Protein AF-A0A7J5XWP5-F1 (afdb_monomer_lite)

Radius of gyration: 19.5 Å; chains: 1; bounding box: 46×23×60 Å

Organism: Dissostichus mawsoni (NCBI:txid36200)

InterPro domains:
  IPR004031 PMP-22/EMP/MP20/Claudin [PF00822] (34-106)
  IPR006187 Claudin [PTHR12002] (34-122)

Structure (mmCIF, N/CA/C/O backbone):
data_AF-A0A7J5XWP5-F1
#
_entry.id   AF-A0A7J5XWP5-F1
#
loop_
_atom_site.group_PDB
_atom_site.id
_atom_site.type_symbol
_atom_site.label_atom_id
_atom_site.label_alt_id
_atom_site.label_comp_id
_atom_site.label_asym_id
_atom_site.label_entity_id
_atom_site.label_seq_id
_atom_site.pdbx_PDB_ins_code
_atom_site.Cartn_x
_atom_site.Cartn_y
_atom_site.Cartn_z
_atom_site.occupancy
_atom_site.B_iso_or_equiv
_atom_site.auth_seq_id
_atom_site.auth_comp_id
_atom_site.auth_asym_id
_atom_site.auth_atom_id
_atom_site.pdbx_PDB_model_num
ATOM 1 N N . MET A 1 1 ? -15.123 -5.129 22.195 1.00 48.62 1 MET A N 1
ATOM 2 C CA . MET A 1 1 ? -13.969 -4.226 22.385 1.00 48.62 1 MET A CA 1
ATOM 3 C C . MET A 1 1 ? -12.771 -4.827 21.668 1.00 48.62 1 MET A C 1
ATOM 5 O O . MET A 1 1 ? -12.351 -5.920 22.018 1.00 48.62 1 MET A O 1
ATOM 9 N N . VAL A 1 2 ? -12.295 -4.193 20.595 1.00 55.72 2 VAL A N 1
ATOM 10 C CA . VAL A 1 2 ? -11.049 -4.614 19.937 1.00 55.72 2 VAL A CA 1
ATOM 11 C C . VAL A 1 2 ? -9.902 -4.250 20.879 1.00 55.72 2 VAL A C 1
ATOM 13 O O . VAL A 1 2 ? -9.795 -3.099 21.293 1.00 55.72 2 VAL A O 1
ATOM 16 N N . SER A 1 3 ? -9.090 -5.235 21.268 1.00 69.06 3 SER A N 1
ATOM 17 C CA . SER A 1 3 ? -7.923 -5.007 22.127 1.00 69.06 3 SER A CA 1
ATOM 18 C C . SER A 1 3 ? -6.963 -4.029 21.446 1.00 69.06 3 SER A C 1
ATOM 20 O O . SER A 1 3 ? -6.682 -4.181 20.254 1.00 69.06 3 SER A O 1
ATOM 22 N N . ALA A 1 4 ? -6.435 -3.054 22.193 1.00 68.06 4 ALA A N 1
ATOM 23 C CA . ALA A 1 4 ? -5.459 -2.079 21.695 1.00 68.06 4 ALA A CA 1
ATOM 24 C C . ALA A 1 4 ? -4.272 -2.751 20.974 1.00 68.06 4 ALA A C 1
ATOM 26 O O . ALA A 1 4 ? -3.744 -2.207 20.004 1.00 68.06 4 ALA A O 1
ATOM 27 N N . GLY A 1 5 ? -3.921 -3.980 21.375 1.00 71.31 5 GLY A N 1
ATOM 28 C CA . GLY A 1 5 ? -2.900 -4.792 20.713 1.00 71.31 5 GLY A CA 1
ATOM 29 C C . GLY A 1 5 ? -3.213 -5.133 19.249 1.00 71.31 5 GLY A C 1
ATOM 30 O O . GLY A 1 5 ? -2.318 -5.056 18.413 1.00 71.31 5 GLY A O 1
ATOM 31 N N . ILE A 1 6 ? -4.473 -5.431 18.900 1.00 75.56 6 ILE A N 1
ATOM 32 C CA . ILE A 1 6 ? -4.867 -5.718 17.506 1.00 75.56 6 ILE A CA 1
ATOM 33 C C . ILE A 1 6 ? -4.736 -4.462 16.631 1.00 75.56 6 ILE A C 1
ATOM 35 O O . ILE A 1 6 ? -4.337 -4.560 15.473 1.00 75.56 6 ILE A O 1
ATOM 39 N N . GLN A 1 7 ? -5.047 -3.280 17.175 1.00 71.75 7 GLN A N 1
ATOM 40 C CA . GLN A 1 7 ? -4.940 -2.021 16.433 1.00 71.75 7 GLN A CA 1
ATOM 41 C C . GLN A 1 7 ? -3.486 -1.661 16.126 1.00 71.75 7 GLN A C 1
ATOM 43 O O . GLN A 1 7 ? -3.179 -1.263 15.005 1.00 71.75 7 GLN A O 1
ATOM 48 N N . ILE A 1 8 ? -2.596 -1.818 17.110 1.00 80.12 8 ILE A N 1
ATOM 49 C CA . ILE A 1 8 ? -1.164 -1.542 16.947 1.00 80.12 8 ILE A CA 1
ATOM 50 C C . ILE A 1 8 ? -0.554 -2.525 15.946 1.00 80.12 8 ILE A C 1
ATOM 52 O O . ILE A 1 8 ? 0.198 -2.112 15.065 1.00 80.12 8 ILE A O 1
ATOM 56 N N . LEU A 1 9 ? -0.929 -3.805 16.029 1.00 82.38 9 LEU A N 1
ATOM 57 C CA . LEU A 1 9 ? -0.490 -4.816 15.072 1.00 82.38 9 LEU A CA 1
ATOM 58 C C . LEU A 1 9 ? -0.974 -4.491 13.650 1.00 82.38 9 LEU A C 1
ATOM 60 O O . LEU A 1 9 ? -0.185 -4.547 12.710 1.00 82.38 9 LEU A O 1
ATOM 64 N N . GLY A 1 10 ? -2.239 -4.086 13.491 1.00 78.94 10 GLY A N 1
ATOM 65 C CA . GLY A 1 10 ? -2.797 -3.674 12.200 1.00 78.94 10 GLY A CA 1
ATOM 66 C C . GLY A 1 10 ? -2.086 -2.456 11.604 1.00 78.94 10 GLY A C 1
ATOM 67 O O . GLY A 1 10 ? -1.726 -2.471 10.428 1.00 78.94 10 GLY A O 1
ATOM 68 N N . ALA A 1 11 ? -1.806 -1.437 12.421 1.00 79.88 11 ALA A N 1
ATOM 69 C CA . ALA A 1 11 ? -1.039 -0.270 11.994 1.00 79.88 11 ALA A CA 1
ATOM 70 C C . ALA A 1 11 ? 0.394 -0.652 11.588 1.00 79.88 11 ALA A C 1
ATOM 72 O O . ALA A 1 11 ? 0.863 -0.231 10.533 1.00 79.88 11 ALA A O 1
ATOM 73 N N . ALA A 1 12 ? 1.070 -1.497 12.372 1.00 85.00 12 ALA A N 1
ATOM 74 C CA . ALA A 1 12 ? 2.426 -1.956 12.075 1.00 85.00 12 ALA A CA 1
ATOM 75 C C . ALA A 1 12 ? 2.501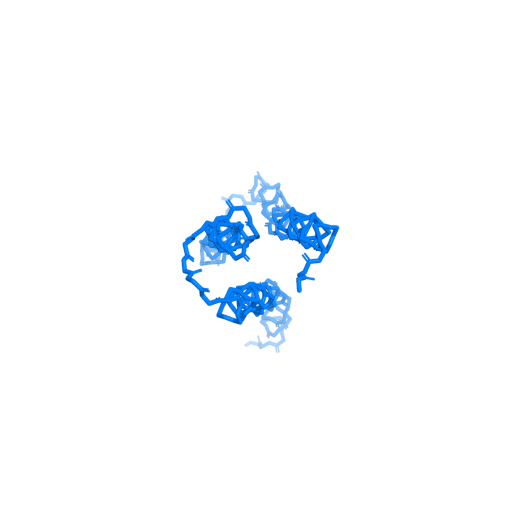 -2.749 10.759 1.00 85.00 12 ALA A C 1
ATOM 77 O O . ALA A 1 12 ? 3.358 -2.464 9.921 1.00 85.00 12 ALA A O 1
ATOM 78 N N . LEU A 1 13 ? 1.582 -3.695 10.531 1.00 82.69 13 LEU A N 1
ATOM 79 C CA . LEU A 1 13 ? 1.496 -4.427 9.262 1.00 82.69 13 LEU A CA 1
ATOM 80 C C . LEU A 1 13 ? 1.165 -3.505 8.081 1.00 82.69 13 LEU A C 1
ATOM 82 O O . LEU A 1 13 ? 1.720 -3.690 6.999 1.00 82.69 13 LEU A O 1
ATOM 86 N N . GLY A 1 14 ? 0.314 -2.495 8.282 1.00 82.25 14 GLY A N 1
ATOM 87 C CA . GLY A 1 14 ? 0.013 -1.485 7.266 1.00 82.25 14 GLY A CA 1
ATOM 88 C C . GLY A 1 14 ? 1.244 -0.666 6.866 1.00 82.25 14 GLY A C 1
ATOM 89 O O . GLY A 1 14 ? 1.515 -0.503 5.678 1.00 82.25 14 GLY A O 1
ATOM 90 N N . ILE A 1 15 ? 2.036 -0.217 7.846 1.00 82.88 15 ILE A N 1
ATOM 91 C CA . ILE A 1 15 ? 3.291 0.516 7.611 1.00 82.88 15 ILE A CA 1
ATOM 92 C C . ILE A 1 15 ? 4.291 -0.366 6.852 1.00 82.88 15 ILE A C 1
ATOM 94 O O . ILE A 1 15 ? 4.870 0.077 5.861 1.00 82.88 15 ILE A O 1
ATOM 98 N N . LEU A 1 16 ? 4.463 -1.625 7.267 1.00 87.06 16 LEU A N 1
ATOM 99 C CA . LEU A 1 16 ? 5.348 -2.574 6.582 1.00 87.06 16 LEU A CA 1
ATOM 100 C C . LEU A 1 16 ? 4.902 -2.832 5.136 1.00 87.06 16 LEU A C 1
ATOM 102 O O . LEU A 1 16 ? 5.730 -2.808 4.224 1.00 87.06 16 LEU A O 1
ATOM 106 N N . GLY A 1 17 ? 3.600 -3.023 4.911 1.00 83.94 17 GLY A N 1
ATOM 107 C CA . GLY A 1 17 ? 3.032 -3.192 3.574 1.00 83.94 17 GLY A CA 1
ATOM 108 C C . GLY A 1 17 ? 3.239 -1.961 2.690 1.00 83.94 17 GLY A C 1
ATOM 109 O O . GLY A 1 17 ? 3.598 -2.091 1.519 1.00 83.94 17 GLY A O 1
ATOM 110 N N . TRP A 1 18 ? 3.093 -0.761 3.254 1.00 83.12 18 TRP A N 1
ATOM 111 C CA . TRP A 1 18 ? 3.319 0.487 2.531 1.00 83.12 18 TRP A CA 1
ATOM 112 C C . TRP A 1 18 ? 4.788 0.680 2.139 1.00 83.12 18 TRP A C 1
ATOM 114 O O . TRP A 1 18 ? 5.076 1.008 0.988 1.00 83.12 18 TRP A O 1
ATOM 124 N N . ILE A 1 19 ? 5.726 0.389 3.048 1.00 86.12 19 ILE A N 1
ATOM 125 C CA . ILE A 1 19 ? 7.166 0.403 2.749 1.00 86.12 19 ILE A CA 1
ATOM 126 C C . ILE A 1 19 ? 7.487 -0.604 1.636 1.00 86.12 19 ILE A C 1
ATOM 128 O O . ILE A 1 19 ? 8.187 -0.265 0.681 1.00 86.12 19 ILE A O 1
ATOM 132 N N . GLY A 1 20 ? 6.931 -1.817 1.706 1.00 84.44 20 GLY A N 1
ATOM 133 C CA . GLY A 1 20 ? 7.085 -2.835 0.664 1.00 84.44 20 GLY A CA 1
ATOM 134 C C . GLY A 1 20 ? 6.585 -2.366 -0.708 1.00 84.44 20 GLY A C 1
ATOM 135 O O . GLY A 1 20 ? 7.280 -2.542 -1.710 1.00 84.44 20 GLY A O 1
ATOM 136 N N . ALA A 1 21 ? 5.428 -1.696 -0.753 1.00 80.31 21 ALA A N 1
ATOM 137 C CA . ALA A 1 21 ? 4.873 -1.119 -1.978 1.00 80.31 21 ALA A CA 1
ATOM 138 C C . ALA A 1 21 ? 5.765 -0.008 -2.566 1.00 80.31 21 ALA A C 1
ATOM 140 O O . ALA A 1 21 ? 5.914 0.100 -3.783 1.00 80.31 21 ALA A O 1
ATOM 141 N N . ILE A 1 22 ? 6.403 0.807 -1.721 1.00 82.44 22 ILE A N 1
ATOM 142 C CA . ILE A 1 22 ? 7.366 1.818 -2.178 1.00 82.44 22 ILE A CA 1
ATOM 143 C C . ILE A 1 22 ? 8.605 1.139 -2.768 1.00 82.44 22 ILE A C 1
ATOM 145 O O . ILE A 1 22 ? 9.050 1.518 -3.850 1.00 82.44 22 ILE A O 1
ATOM 149 N N . ILE A 1 23 ? 9.138 0.112 -2.101 1.00 83.31 23 ILE A N 1
ATOM 150 C CA . ILE A 1 23 ? 10.335 -0.610 -2.552 1.00 83.31 23 ILE A CA 1
ATOM 151 C C . ILE A 1 23 ? 10.089 -1.281 -3.910 1.00 83.31 23 ILE A C 1
ATOM 153 O O . ILE A 1 23 ? 10.879 -1.079 -4.834 1.00 83.31 23 ILE A O 1
ATOM 157 N N . VAL A 1 24 ? 8.984 -2.021 -4.072 1.00 78.94 24 VAL A N 1
ATOM 158 C CA . VAL A 1 24 ? 8.680 -2.715 -5.338 1.00 78.94 24 VAL A CA 1
ATOM 159 C C . VAL A 1 24 ? 8.496 -1.735 -6.503 1.00 78.94 24 VAL A C 1
ATOM 161 O O . VAL A 1 24 ? 8.906 -2.035 -7.622 1.00 78.94 24 VAL A O 1
ATOM 164 N N . CYS A 1 25 ? 7.959 -0.538 -6.243 1.00 74.50 25 CYS A N 1
ATOM 165 C CA . CYS A 1 25 ? 7.817 0.519 -7.247 1.00 74.50 25 CYS A CA 1
ATOM 166 C C . CYS A 1 25 ? 9.125 1.293 -7.510 1.00 74.50 25 CYS A C 1
ATOM 168 O O . CYS A 1 25 ? 9.350 1.755 -8.630 1.00 74.50 25 CYS A O 1
ATOM 170 N N . ALA A 1 26 ? 10.011 1.434 -6.520 1.00 78.00 26 ALA A N 1
ATOM 171 C CA . ALA A 1 26 ? 11.257 2.195 -6.643 1.00 78.00 26 ALA A CA 1
ATOM 172 C C . ALA A 1 26 ? 12.373 1.427 -7.377 1.00 78.00 26 ALA A C 1
ATOM 174 O O . ALA A 1 26 ? 13.114 2.021 -8.165 1.00 78.00 26 ALA A O 1
ATOM 175 N N . ILE A 1 27 ? 12.481 0.110 -7.163 1.00 75.62 27 ILE A N 1
ATOM 176 C CA . ILE A 1 27 ? 13.497 -0.757 -7.790 1.00 75.62 27 ILE A CA 1
ATOM 177 C C . ILE A 1 27 ? 13.514 -0.668 -9.333 1.00 75.62 27 ILE A C 1
ATOM 179 O O . ILE A 1 27 ? 14.590 -0.419 -9.889 1.00 75.62 27 ILE A O 1
ATOM 183 N N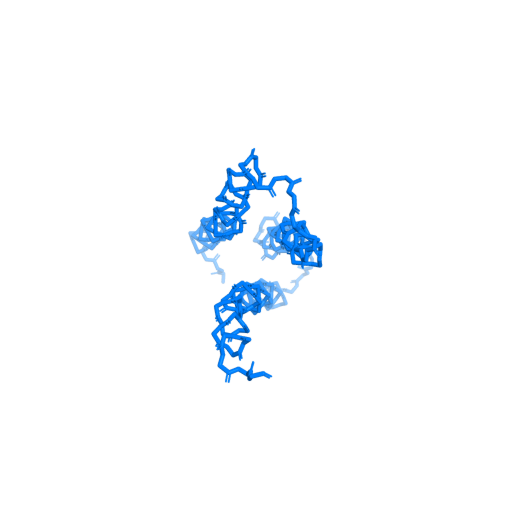 . PRO A 1 28 ? 12.391 -0.841 -10.064 1.00 66.75 28 PRO A N 1
ATOM 184 C CA . PRO A 1 28 ? 12.400 -0.800 -11.528 1.00 66.75 28 PRO A CA 1
ATOM 185 C C . PRO A 1 28 ? 12.779 0.583 -12.063 1.00 66.75 28 PRO A C 1
ATOM 187 O O . PRO A 1 28 ? 13.459 0.680 -13.080 1.00 66.75 28 PRO A O 1
ATOM 190 N N . ILE A 1 29 ? 12.416 1.653 -11.352 1.00 67.19 29 ILE A N 1
ATOM 191 C CA . ILE A 1 29 ? 12.807 3.024 -11.695 1.00 67.19 29 ILE A CA 1
ATOM 192 C C . ILE A 1 29 ? 14.307 3.251 -11.511 1.00 67.19 29 ILE A C 1
ATOM 194 O O . ILE A 1 29 ? 14.933 3.884 -12.363 1.00 67.19 29 ILE A O 1
ATOM 198 N N . ALA A 1 30 ? 14.896 2.730 -10.434 1.00 70.00 30 ALA A N 1
ATOM 199 C CA . ALA A 1 30 ? 16.330 2.843 -10.192 1.00 70.00 30 ALA A CA 1
ATOM 200 C C . ALA A 1 30 ? 17.138 2.088 -11.261 1.00 70.00 30 ALA A C 1
ATOM 202 O O . ALA A 1 30 ? 18.102 2.629 -11.807 1.00 70.00 30 ALA A O 1
ATOM 203 N N . ARG A 1 31 ? 16.697 0.873 -11.620 1.00 66.25 31 ARG A N 1
ATOM 204 C CA . ARG A 1 31 ? 17.282 0.082 -12.714 1.00 66.25 31 ARG A CA 1
ATOM 205 C C . ARG A 1 31 ? 17.135 0.793 -14.061 1.00 66.25 31 ARG A C 1
ATOM 207 O O . ARG A 1 31 ? 18.134 0.976 -14.750 1.00 66.25 31 ARG A O 1
ATOM 214 N N . ALA A 1 32 ? 15.934 1.274 -14.392 1.00 62.25 32 ALA A N 1
ATOM 215 C CA . ALA A 1 32 ? 15.677 1.999 -15.635 1.00 62.25 32 ALA A CA 1
ATOM 216 C C . ALA A 1 32 ? 16.512 3.284 -15.744 1.00 62.25 32 ALA A C 1
ATOM 218 O O . ALA A 1 32 ? 17.032 3.585 -16.811 1.00 62.25 32 ALA A O 1
ATOM 219 N N . ARG A 1 33 ? 16.711 4.027 -14.646 1.00 58.78 33 ARG A N 1
ATOM 220 C CA . ARG A 1 33 ? 17.521 5.256 -14.651 1.00 58.78 33 ARG A CA 1
ATOM 221 C C . ARG A 1 33 ? 19.007 4.988 -14.919 1.00 58.78 33 ARG A C 1
ATOM 223 O O . ARG A 1 33 ? 19.625 5.779 -15.627 1.00 58.78 33 ARG A O 1
ATOM 230 N N . CYS A 1 34 ? 19.568 3.893 -14.395 1.00 61.22 34 CYS A N 1
ATOM 231 C CA . CYS A 1 34 ? 20.932 3.472 -14.748 1.00 61.22 34 CYS A CA 1
ATOM 232 C C . CYS A 1 34 ? 21.034 3.068 -16.223 1.00 61.22 34 CYS A C 1
ATOM 234 O O . CYS A 1 34 ? 21.982 3.461 -16.891 1.00 61.22 34 CYS A O 1
ATOM 236 N N . SER A 1 35 ? 20.042 2.342 -16.747 1.00 56.22 35 SER A N 1
ATOM 237 C CA . SER A 1 35 ? 20.032 1.909 -18.150 1.00 56.22 35 SER A CA 1
ATOM 238 C C . SER A 1 35 ? 19.824 3.063 -19.138 1.00 56.22 35 SER A C 1
ATOM 240 O O . SER A 1 35 ? 20.436 3.056 -20.200 1.00 56.22 35 SER A O 1
ATOM 242 N N . VAL A 1 36 ? 19.012 4.069 -18.792 1.00 56.78 36 VAL A N 1
ATOM 243 C CA . VAL A 1 36 ? 18.768 5.261 -19.627 1.00 56.78 36 VAL A CA 1
ATOM 244 C C . VAL A 1 36 ? 20.009 6.149 -19.721 1.00 56.78 36 VAL A C 1
ATOM 246 O O . VAL A 1 36 ? 20.316 6.617 -20.808 1.00 56.78 36 VAL A O 1
ATOM 249 N N . ARG A 1 37 ? 20.785 6.309 -18.635 1.00 52.56 37 ARG A N 1
ATOM 250 C CA . ARG A 1 37 ? 22.046 7.082 -18.653 1.00 52.56 37 ARG A CA 1
ATOM 251 C C . ARG A 1 37 ? 23.080 6.530 -19.651 1.00 52.56 37 ARG A C 1
ATOM 253 O O . ARG A 1 37 ? 23.984 7.257 -20.042 1.00 52.56 37 ARG A O 1
ATOM 260 N N . CYS A 1 38 ? 22.952 5.264 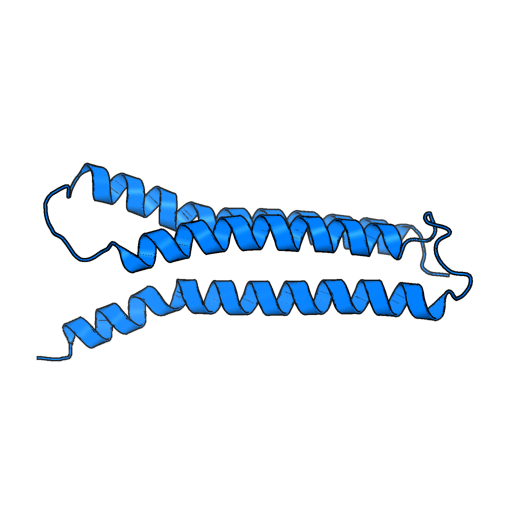-20.047 1.00 53.75 38 CYS A N 1
ATOM 261 C CA . CYS A 1 38 ? 23.810 4.619 -21.040 1.00 53.75 38 CYS A CA 1
ATOM 262 C C . CYS A 1 38 ? 23.185 4.531 -22.448 1.00 53.75 38 CYS A C 1
ATOM 264 O O . CYS A 1 38 ? 23.897 4.176 -23.378 1.00 53.75 38 CYS A O 1
ATOM 266 N N . ASN A 1 39 ? 21.886 4.820 -22.621 1.00 50.91 39 ASN A N 1
ATOM 267 C CA . ASN A 1 39 ? 21.127 4.561 -23.858 1.00 50.91 39 ASN A CA 1
ATOM 268 C C . ASN A 1 39 ? 20.306 5.784 -24.323 1.00 50.91 39 ASN A C 1
ATOM 270 O O . ASN A 1 39 ? 19.143 5.650 -24.704 1.00 50.91 39 ASN A O 1
ATOM 274 N N . ASP A 1 40 ? 20.893 6.981 -24.305 1.00 51.84 40 ASP A N 1
ATOM 275 C CA . ASP A 1 40 ? 20.271 8.260 -24.707 1.00 51.84 40 ASP A CA 1
ATOM 276 C C . ASP A 1 40 ? 19.912 8.369 -26.219 1.00 51.84 40 ASP A C 1
ATOM 278 O O . ASP A 1 40 ? 19.906 9.460 -26.784 1.00 51.84 40 ASP A O 1
ATOM 282 N N . SER A 1 41 ? 19.630 7.277 -26.947 1.00 45.38 41 SER A N 1
ATOM 283 C CA . SER A 1 41 ? 19.434 7.365 -28.410 1.00 45.38 41 SER A CA 1
ATOM 284 C C . SER A 1 41 ? 18.365 6.494 -29.069 1.00 45.38 41 SER A C 1
ATOM 286 O O . SER A 1 41 ? 18.291 6.545 -30.291 1.00 45.38 41 SER A O 1
ATOM 288 N N . MET A 1 42 ? 17.469 5.784 -28.369 1.00 38.41 42 MET A N 1
ATOM 289 C CA . MET A 1 42 ? 16.292 5.219 -29.060 1.00 38.41 42 MET A CA 1
ATOM 290 C C . MET A 1 42 ? 14.963 5.397 -28.324 1.00 38.41 42 MET A C 1
ATOM 292 O O . MET A 1 42 ? 14.804 5.191 -27.124 1.00 38.41 42 MET A O 1
ATOM 296 N N . LEU A 1 43 ? 14.002 5.832 -29.128 1.00 50.97 43 LEU A N 1
ATOM 297 C CA . LEU A 1 43 ? 12.824 6.620 -28.830 1.00 50.97 43 LEU A CA 1
ATOM 298 C C . LEU A 1 43 ? 11.574 5.722 -28.814 1.00 50.97 43 LEU A C 1
ATOM 300 O O . LEU A 1 43 ? 10.825 5.699 -29.783 1.00 50.97 43 LEU A O 1
ATOM 304 N N . ALA A 1 44 ? 11.345 4.971 -27.729 1.00 43.72 44 ALA A N 1
ATOM 305 C CA . ALA A 1 44 ? 10.135 4.134 -27.600 1.00 43.72 44 ALA A CA 1
ATOM 306 C C . ALA A 1 44 ? 9.583 3.951 -26.166 1.00 43.72 44 ALA A C 1
ATOM 308 O O . ALA A 1 44 ? 8.535 3.338 -25.990 1.00 43.72 44 ALA A O 1
ATOM 309 N N . LEU A 1 45 ? 10.225 4.500 -25.124 1.00 44.66 45 LEU A N 1
ATOM 310 C CA . LEU A 1 45 ? 9.929 4.157 -23.715 1.00 44.66 45 LEU A CA 1
ATOM 311 C C . LEU A 1 45 ? 9.122 5.226 -22.929 1.00 44.66 45 LEU A C 1
ATOM 313 O O . LEU A 1 45 ? 9.104 5.222 -21.699 1.00 44.66 45 LEU A O 1
ATOM 317 N N . SER A 1 46 ? 8.466 6.174 -23.610 1.00 51.38 46 SER A N 1
ATOM 318 C CA . SER A 1 46 ? 7.831 7.354 -22.977 1.00 51.38 46 SER A CA 1
ATOM 319 C C . SER A 1 46 ? 6.586 7.033 -22.118 1.00 51.38 46 SER A C 1
ATOM 321 O O . SER A 1 46 ? 6.448 7.556 -21.010 1.00 51.38 46 SER A O 1
ATOM 323 N N . SER A 1 47 ? 5.708 6.124 -22.564 1.00 54.44 47 SER A N 1
ATOM 324 C CA . SER A 1 47 ? 4.431 5.820 -21.877 1.00 54.44 47 SER A CA 1
ATOM 325 C C . SER A 1 47 ? 4.624 5.067 -20.548 1.00 54.44 47 SER A C 1
ATOM 327 O O . SER A 1 47 ? 4.031 5.394 -19.516 1.00 54.44 47 SER A O 1
ATOM 329 N N . ASP A 1 48 ? 5.550 4.108 -20.524 1.00 56.84 48 ASP A N 1
ATOM 330 C CA . ASP A 1 48 ? 5.790 3.247 -19.362 1.00 56.84 48 ASP A CA 1
ATOM 331 C C . ASP A 1 48 ? 6.474 3.957 -18.189 1.00 56.84 48 ASP A C 1
ATOM 333 O O . ASP A 1 48 ? 6.273 3.600 -17.019 1.00 56.84 48 ASP A O 1
ATOM 337 N N . MET A 1 49 ? 7.269 4.986 -18.483 1.00 59.38 49 MET A N 1
ATOM 338 C CA . MET A 1 49 ? 7.912 5.815 -17.467 1.00 59.38 49 MET A CA 1
ATOM 339 C C . MET A 1 49 ? 6.917 6.771 -16.796 1.00 59.38 49 MET A C 1
ATOM 341 O O . MET A 1 49 ? 7.054 7.056 -15.603 1.00 59.38 49 MET A O 1
ATOM 345 N N . GLN A 1 50 ? 5.901 7.241 -17.531 1.00 60.72 50 GLN A N 1
ATOM 346 C CA . GLN A 1 50 ? 4.838 8.078 -16.974 1.00 60.72 50 GLN A CA 1
ATOM 347 C C . GLN A 1 50 ? 3.918 7.263 -16.059 1.00 60.72 50 GLN A C 1
ATOM 349 O O . GLN A 1 50 ? 3.626 7.706 -14.945 1.00 60.72 50 GLN A O 1
ATOM 354 N N . ALA A 1 51 ? 3.574 6.033 -16.459 1.00 64.50 51 ALA A N 1
ATOM 355 C CA . ALA A 1 51 ? 2.841 5.097 -15.610 1.00 64.50 51 ALA A CA 1
ATOM 356 C C . ALA A 1 51 ? 3.592 4.816 -14.296 1.00 64.50 51 ALA A C 1
ATOM 358 O O . ALA A 1 51 ? 3.004 4.874 -13.221 1.00 64.50 51 ALA A O 1
ATOM 359 N N . ALA A 1 52 ? 4.914 4.617 -14.345 1.00 69.12 52 ALA A N 1
ATOM 360 C CA . ALA A 1 52 ? 5.709 4.352 -13.144 1.00 69.12 52 ALA A CA 1
ATOM 361 C C . ALA A 1 52 ? 5.689 5.516 -12.129 1.00 69.12 52 ALA A C 1
ATOM 363 O O . ALA A 1 52 ? 5.608 5.286 -10.923 1.00 69.12 52 ALA A O 1
ATOM 364 N N . ARG A 1 53 ? 5.709 6.775 -12.596 1.00 73.19 53 ARG A N 1
ATOM 365 C CA . ARG A 1 53 ? 5.576 7.950 -11.712 1.00 73.19 53 ARG A CA 1
ATOM 366 C C . ARG A 1 53 ? 4.170 8.068 -11.124 1.00 73.19 53 ARG A C 1
ATOM 368 O O . ARG A 1 53 ? 4.041 8.352 -9.935 1.00 73.19 53 ARG A O 1
ATOM 375 N N . ALA A 1 54 ? 3.137 7.818 -11.928 1.00 76.75 54 ALA A N 1
ATOM 376 C CA . ALA A 1 54 ? 1.750 7.838 -11.470 1.00 76.75 54 ALA A CA 1
ATOM 377 C C . ALA A 1 54 ? 1.480 6.767 -10.397 1.00 76.75 54 ALA A C 1
ATOM 379 O O . ALA A 1 54 ? 0.811 7.051 -9.407 1.00 76.75 54 ALA A O 1
ATOM 380 N N . LEU A 1 55 ? 2.068 5.574 -10.536 1.00 75.81 55 LEU A N 1
ATOM 381 C CA . LEU A 1 55 ? 1.929 4.473 -9.575 1.00 75.81 55 LEU A CA 1
ATOM 382 C C . LEU A 1 55 ? 2.583 4.778 -8.218 1.00 75.81 55 LEU A C 1
ATOM 384 O O . LEU A 1 55 ? 2.014 4.445 -7.179 1.00 75.81 55 LEU A O 1
ATOM 388 N N . ILE A 1 56 ? 3.741 5.453 -8.201 1.00 77.19 56 ILE A N 1
ATOM 389 C CA . ILE A 1 56 ? 4.373 5.903 -6.947 1.00 77.19 56 ILE A CA 1
ATOM 390 C C . ILE A 1 56 ? 3.474 6.913 -6.230 1.00 77.19 56 ILE A C 1
ATOM 392 O O . ILE A 1 56 ? 3.227 6.771 -5.034 1.00 77.19 56 ILE A O 1
ATOM 396 N N . ILE A 1 57 ? 2.961 7.911 -6.956 1.00 83.94 57 ILE A N 1
ATOM 397 C CA . ILE A 1 57 ? 2.090 8.942 -6.379 1.00 83.94 57 ILE A CA 1
ATOM 398 C C . ILE A 1 57 ? 0.800 8.307 -5.845 1.00 83.94 57 ILE A C 1
ATOM 400 O O . ILE A 1 57 ? 0.418 8.573 -4.706 1.00 83.94 57 ILE A O 1
ATOM 404 N N . LEU A 1 58 ? 0.168 7.419 -6.618 1.00 83.25 58 LEU A N 1
ATOM 405 C CA . LEU A 1 58 ? -1.042 6.711 -6.201 1.00 83.25 58 LEU A CA 1
ATOM 406 C C . LEU A 1 58 ? -0.806 5.872 -4.935 1.00 83.25 58 LEU A C 1
ATOM 408 O O . LEU A 1 58 ? -1.622 5.920 -4.019 1.00 83.25 58 LEU A O 1
ATOM 412 N N . SER A 1 59 ? 0.325 5.164 -4.845 1.00 82.75 59 SER A N 1
ATOM 413 C CA . SER A 1 59 ? 0.703 4.376 -3.661 1.00 82.75 59 SER A CA 1
ATOM 414 C C . SER A 1 59 ? 0.879 5.243 -2.407 1.00 82.75 59 SER A C 1
ATOM 416 O O . SER A 1 59 ? 0.427 4.873 -1.322 1.00 82.75 59 SER A O 1
ATOM 418 N N . ILE A 1 60 ? 1.481 6.431 -2.538 1.00 85.06 60 ILE A N 1
ATOM 419 C CA . ILE A 1 60 ? 1.625 7.379 -1.423 1.00 85.06 60 ILE A CA 1
ATOM 420 C C . ILE A 1 60 ? 0.251 7.891 -0.972 1.00 85.06 60 ILE A C 1
ATOM 422 O O . ILE A 1 60 ? -0.049 7.851 0.219 1.00 85.06 60 ILE A O 1
ATOM 426 N N . VAL A 1 61 ? -0.601 8.326 -1.906 1.00 88.56 61 VAL A N 1
ATOM 427 C CA . VAL A 1 61 ? -1.937 8.869 -1.594 1.00 88.56 61 VAL A CA 1
ATOM 428 C C . VAL A 1 61 ? -2.826 7.814 -0.931 1.00 88.56 61 VAL A C 1
ATOM 430 O O . VAL A 1 61 ? -3.425 8.076 0.112 1.00 88.56 61 VAL A O 1
ATOM 433 N N . VAL A 1 62 ? -2.881 6.606 -1.496 1.00 84.31 62 VAL A N 1
ATOM 434 C CA . VAL A 1 62 ? -3.684 5.498 -0.960 1.00 84.31 62 VAL A CA 1
ATOM 435 C C . VAL A 1 62 ? -3.151 5.028 0.399 1.00 84.31 62 VAL A C 1
ATOM 437 O O . VAL A 1 62 ? -3.949 4.753 1.293 1.00 84.31 62 VAL A O 1
ATOM 440 N N . GLY A 1 63 ? -1.827 5.002 0.600 1.00 84.50 63 GLY A N 1
ATOM 441 C CA . GLY A 1 63 ? -1.214 4.681 1.893 1.00 84.50 63 GLY A CA 1
ATOM 442 C C . GLY A 1 63 ? -1.566 5.689 2.990 1.00 84.50 63 GLY A C 1
ATOM 443 O O . GLY A 1 63 ? -1.990 5.292 4.075 1.00 84.50 63 GLY A O 1
ATOM 444 N N . VAL A 1 64 ? -1.487 6.992 2.696 1.00 84.81 64 VAL A N 1
ATOM 445 C CA . VAL A 1 64 ? -1.878 8.046 3.648 1.00 84.81 64 VAL A CA 1
ATOM 446 C C . VAL A 1 64 ? -3.365 7.947 4.001 1.00 84.81 64 VAL A C 1
ATOM 448 O O . VAL A 1 64 ? -3.714 7.979 5.181 1.00 84.81 64 VAL A O 1
ATOM 451 N N . LEU A 1 65 ? -4.245 7.764 3.010 1.00 84.06 65 LEU A N 1
ATOM 452 C CA . LEU A 1 65 ? -5.684 7.598 3.248 1.00 84.06 65 LEU A CA 1
ATOM 453 C C . LEU A 1 65 ? -5.988 6.355 4.096 1.00 84.06 65 LEU A C 1
ATOM 455 O O . LEU A 1 65 ? -6.794 6.437 5.022 1.00 84.06 65 LEU A O 1
ATOM 459 N N . ALA A 1 66 ? -5.321 5.228 3.833 1.00 82.62 66 ALA A N 1
ATOM 460 C CA . ALA A 1 66 ? -5.490 4.000 4.607 1.00 82.62 66 ALA A CA 1
ATOM 461 C C . ALA A 1 66 ? -5.070 4.179 6.076 1.00 82.62 66 ALA A C 1
ATOM 463 O O . ALA A 1 66 ? -5.787 3.734 6.973 1.00 82.62 66 ALA A O 1
ATOM 464 N N . ILE A 1 67 ? -3.961 4.882 6.339 1.00 79.62 67 ILE A N 1
ATOM 465 C CA . ILE A 1 67 ? -3.512 5.188 7.706 1.00 79.62 67 ILE A CA 1
ATOM 466 C C . ILE A 1 67 ? -4.528 6.091 8.416 1.00 79.62 67 ILE A C 1
ATOM 468 O O . ILE A 1 67 ? -4.914 5.795 9.547 1.00 79.62 67 ILE A O 1
ATOM 472 N N . LEU A 1 68 ? -5.022 7.144 7.755 1.00 80.44 68 LEU A N 1
ATOM 473 C CA . LEU A 1 68 ? -6.027 8.050 8.328 1.00 80.44 68 LEU A CA 1
ATOM 474 C C . LEU A 1 68 ? -7.338 7.323 8.665 1.00 80.44 68 LEU A C 1
ATOM 476 O O . LEU A 1 68 ? -7.870 7.486 9.764 1.00 80.44 68 LEU A O 1
ATOM 480 N N . LEU A 1 69 ? -7.828 6.472 7.759 1.00 76.50 69 LEU A N 1
ATOM 481 C CA . LEU A 1 69 ? -9.023 5.645 7.973 1.00 76.50 69 LEU A CA 1
ATOM 482 C C . LEU A 1 69 ? -8.814 4.623 9.102 1.00 76.50 69 LEU A C 1
ATOM 484 O O . LEU A 1 69 ? -9.719 4.389 9.904 1.00 76.50 69 LEU A O 1
ATOM 488 N N . SER A 1 70 ? -7.609 4.055 9.213 1.00 75.94 70 SER A N 1
ATOM 489 C CA . SER A 1 70 ? -7.252 3.122 10.285 1.00 75.94 70 SER A CA 1
ATOM 490 C C . SER A 1 70 ? -7.173 3.800 11.659 1.00 75.94 70 SER A C 1
ATOM 492 O O . SER A 1 70 ? -7.514 3.174 12.664 1.00 75.94 70 SER A O 1
ATOM 494 N N . VAL A 1 71 ? -6.756 5.070 11.724 1.00 73.81 71 VAL A N 1
ATOM 495 C CA . VAL A 1 71 ? -6.755 5.867 12.965 1.00 73.81 71 VAL A CA 1
ATOM 496 C C . VAL A 1 71 ? -8.180 6.296 13.337 1.00 73.81 71 VAL A C 1
ATOM 498 O O . VAL A 1 71 ? -8.559 6.194 14.505 1.00 73.81 71 VAL A O 1
ATOM 501 N N . ALA A 1 72 ? -9.002 6.688 12.35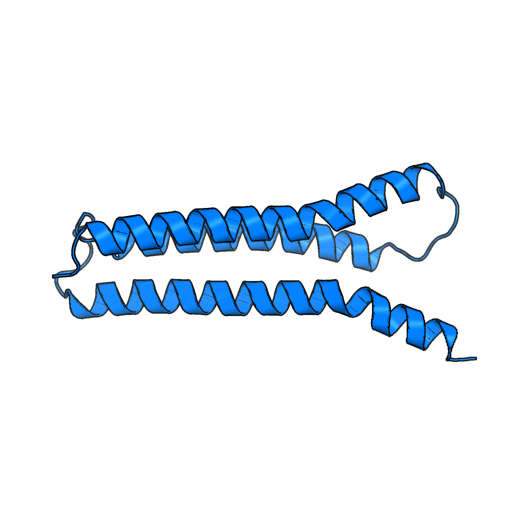8 1.00 73.06 72 ALA A N 1
ATOM 502 C CA . ALA A 1 72 ? -10.396 7.085 12.580 1.00 73.06 72 ALA A CA 1
ATOM 503 C C . ALA A 1 72 ? -11.303 5.927 13.056 1.00 73.06 72 ALA A C 1
ATOM 505 O O . ALA A 1 72 ? -12.256 6.144 13.810 1.00 73.06 72 ALA A O 1
ATOM 506 N N . GLY A 1 73 ? -10.993 4.686 12.660 1.00 67.56 73 GLY A N 1
ATOM 507 C CA . GLY A 1 73 ? -11.661 3.469 13.143 1.00 67.56 73 GLY A CA 1
ATOM 508 C C . GLY A 1 73 ? -11.236 3.024 14.549 1.00 67.56 73 GLY A C 1
ATOM 509 O O . GLY A 1 73 ? -11.802 2.076 15.096 1.00 67.56 73 GLY A O 1
ATOM 510 N N . GLY A 1 74 ? -10.240 3.688 15.139 1.00 67.88 74 GLY A N 1
ATOM 511 C CA . GLY A 1 74 ? -9.683 3.330 16.432 1.00 67.88 74 GLY A CA 1
ATOM 512 C C . GLY A 1 74 ? -10.525 3.731 17.633 1.00 67.88 74 GLY A C 1
ATOM 513 O O . GLY A 1 74 ? -11.317 4.670 17.578 1.00 67.88 74 GLY A O 1
ATOM 514 N N . GLN A 1 75 ? -10.283 3.057 18.760 1.00 58.56 75 GLN A N 1
ATOM 515 C CA . GLN A 1 75 ? -10.915 3.388 20.045 1.00 58.56 75 GLN A CA 1
ATOM 516 C C . GLN A 1 75 ? -10.565 4.819 20.519 1.00 58.56 75 GLN A C 1
ATOM 518 O O . GLN A 1 75 ? -11.290 5.393 21.322 1.00 58.56 75 GLN A O 1
ATOM 523 N N . CYS A 1 76 ? -9.477 5.409 20.003 1.00 55.25 76 CYS A N 1
ATOM 524 C CA . CYS A 1 76 ? -8.986 6.737 20.387 1.00 55.25 76 CYS A CA 1
ATOM 525 C C . CYS A 1 76 ? -9.682 7.912 19.668 1.00 55.25 76 CYS A C 1
ATOM 527 O O . CYS A 1 76 ? -9.455 9.059 20.037 1.00 55.25 76 CYS A O 1
ATOM 529 N N . THR A 1 77 ? -10.500 7.667 18.636 1.00 59.97 77 THR A N 1
ATOM 530 C CA . THR A 1 77 ? -11.238 8.715 17.908 1.00 59.97 77 THR A CA 1
ATOM 531 C C . THR A 1 77 ? -12.732 8.557 18.181 1.00 59.97 77 THR A C 1
ATOM 533 O O . THR A 1 77 ? -13.365 7.628 17.686 1.00 59.97 77 THR A O 1
ATOM 536 N N . ASN A 1 78 ? -13.327 9.478 18.945 1.00 58.41 78 ASN A N 1
ATOM 537 C CA . ASN A 1 78 ? -14.754 9.472 19.315 1.00 58.41 78 ASN A CA 1
ATOM 538 C C . ASN A 1 78 ? -15.703 9.885 18.163 1.00 58.41 78 ASN 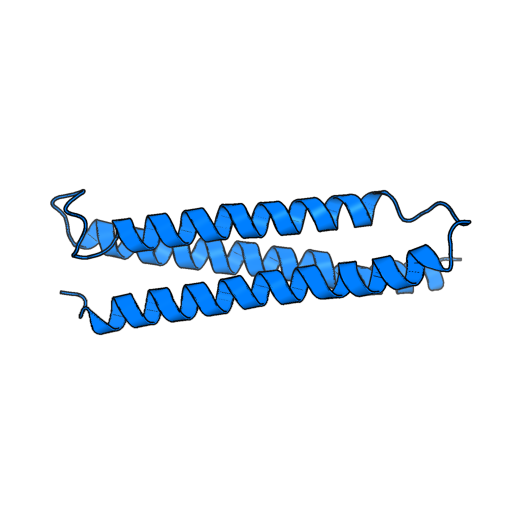A C 1
ATOM 540 O O . ASN A 1 78 ? -16.818 10.339 18.385 1.00 58.41 78 ASN A O 1
ATOM 544 N N . CYS A 1 79 ? -15.273 9.782 16.904 1.00 49.78 79 CYS A N 1
ATOM 545 C CA . CYS A 1 79 ? -16.122 10.131 15.765 1.00 49.78 79 CYS A CA 1
ATOM 546 C C . CYS A 1 79 ? -17.097 8.969 15.490 1.00 49.78 79 CYS A C 1
ATOM 548 O O . CYS A 1 79 ? -16.717 7.997 14.835 1.00 49.78 79 CYS A O 1
ATOM 550 N N . GLY A 1 80 ? -18.299 9.023 16.072 1.00 55.53 80 GLY A N 1
ATOM 551 C CA . GLY A 1 80 ? -19.401 8.071 15.870 1.00 55.53 80 GLY A CA 1
ATOM 552 C C . GLY A 1 80 ? -19.693 7.181 17.085 1.00 55.53 80 GLY A C 1
ATOM 553 O O . GLY A 1 80 ? -18.805 6.474 17.559 1.00 55.53 80 GLY A O 1
ATOM 554 N N . GLU A 1 81 ? -20.946 7.211 17.543 1.00 58.62 81 GLU A N 1
ATOM 555 C CA . GLU A 1 81 ? -21.474 6.527 18.739 1.00 58.62 81 GLU A CA 1
ATOM 556 C C . GLU A 1 81 ? -21.577 4.991 18.567 1.00 58.62 81 GLU A C 1
ATOM 558 O O . GLU A 1 81 ? -21.625 4.252 19.549 1.00 58.62 81 GLU A O 1
ATOM 563 N N . ASP A 1 82 ? -21.511 4.488 17.324 1.00 65.69 82 ASP A N 1
ATOM 564 C CA . ASP A 1 82 ? -21.698 3.069 16.996 1.00 65.69 82 ASP A CA 1
ATOM 565 C C . ASP A 1 82 ? -20.376 2.287 16.797 1.00 65.69 82 ASP A C 1
ATOM 567 O O . ASP A 1 82 ? -19.664 2.479 15.799 1.00 65.69 82 ASP A O 1
ATOM 571 N N . PRO A 1 83 ? -20.052 1.307 17.666 1.00 68.06 83 PRO A N 1
ATOM 572 C CA . PRO A 1 83 ? -18.804 0.541 17.584 1.00 68.06 83 PRO A CA 1
ATOM 573 C C . PRO A 1 83 ? -18.736 -0.407 16.373 1.00 68.06 83 PRO A C 1
ATOM 575 O O . PRO A 1 83 ? -17.643 -0.723 15.902 1.00 68.06 83 PRO A O 1
ATOM 578 N N . ALA A 1 84 ? -19.879 -0.847 15.835 1.00 68.00 84 ALA A N 1
ATOM 579 C CA . ALA A 1 84 ? -19.938 -1.777 14.702 1.00 68.00 84 ALA A CA 1
ATOM 580 C C . ALA A 1 84 ? -19.522 -1.126 13.369 1.00 68.00 84 ALA A C 1
ATOM 582 O O . ALA A 1 84 ? -18.875 -1.761 12.531 1.00 68.00 84 ALA A O 1
ATOM 583 N N . SER A 1 85 ? -19.844 0.154 13.179 1.00 69.00 85 SER A N 1
ATOM 584 C CA . SER A 1 85 ? -19.515 0.901 11.960 1.00 69.00 85 SER A CA 1
ATOM 585 C C . SER A 1 85 ? -18.015 1.206 11.866 1.00 69.00 85 SER A C 1
ATOM 587 O O . SER A 1 85 ? -17.440 1.154 10.777 1.00 69.00 85 SER A O 1
ATOM 589 N N . LYS A 1 86 ? -17.346 1.413 13.010 1.00 68.62 86 LYS A N 1
ATOM 590 C CA . LYS A 1 86 ? -15.894 1.654 13.093 1.00 68.62 86 LYS A CA 1
ATOM 591 C C . LYS A 1 86 ? -15.065 0.460 12.620 1.00 68.62 86 LYS A C 1
ATOM 593 O O . LYS A 1 86 ? -14.116 0.631 11.856 1.00 68.62 86 LYS A O 1
ATOM 598 N N . THR A 1 87 ? -15.446 -0.757 13.013 1.00 72.06 87 THR A N 1
ATOM 599 C CA . THR A 1 87 ? -14.743 -1.976 12.582 1.00 72.06 87 THR A CA 1
ATOM 600 C C . THR A 1 87 ? -14.911 -2.227 11.084 1.00 72.06 87 THR A C 1
ATOM 602 O O . THR A 1 87 ? -13.940 -2.560 10.405 1.00 72.06 87 THR A O 1
ATOM 605 N N . LYS A 1 88 ? -16.118 -2.012 10.540 1.00 74.12 88 LYS A N 1
ATOM 606 C CA . LYS A 1 88 ? -16.385 -2.187 9.103 1.00 74.12 88 LYS A CA 1
ATOM 607 C C . LYS A 1 88 ? -15.564 -1.223 8.244 1.00 74.12 88 LYS A C 1
ATOM 609 O O . LYS A 1 88 ? -15.030 -1.647 7.224 1.00 74.12 88 LYS A O 1
ATOM 614 N N . VAL A 1 89 ? -15.415 0.032 8.677 1.00 76.50 89 VAL A N 1
ATOM 615 C CA . VAL A 1 89 ? -14.585 1.035 7.984 1.00 76.50 89 VAL A CA 1
ATOM 616 C C . VAL A 1 89 ? -13.114 0.615 7.933 1.00 76.50 89 VAL A C 1
ATOM 618 O O . VAL A 1 89 ? -12.507 0.675 6.865 1.00 76.50 89 VAL A O 1
ATOM 621 N N . GLY A 1 90 ? -12.551 0.131 9.045 1.00 76.56 90 GLY A N 1
ATOM 622 C CA . GLY A 1 90 ? -11.157 -0.326 9.084 1.00 76.56 90 GLY A CA 1
ATOM 623 C C . GLY A 1 90 ? -10.891 -1.521 8.161 1.00 76.56 90 GLY A C 1
ATOM 624 O O . GLY A 1 90 ? -9.907 -1.531 7.422 1.00 76.56 90 GLY A O 1
ATOM 625 N N . ILE A 1 91 ? -11.801 -2.501 8.143 1.00 78.19 91 ILE A N 1
ATOM 626 C CA . ILE A 1 91 ? -11.691 -3.669 7.255 1.00 78.19 91 ILE A CA 1
ATOM 627 C C . ILE A 1 91 ? -11.827 -3.243 5.787 1.00 78.19 91 ILE A C 1
ATOM 629 O O . ILE A 1 91 ? -11.026 -3.663 4.953 1.00 78.19 91 ILE A O 1
ATOM 633 N N . ALA A 1 92 ? -12.793 -2.377 5.466 1.00 82.38 92 ALA A N 1
ATOM 634 C CA . ALA A 1 92 ? -12.994 -1.885 4.105 1.00 82.38 92 ALA A CA 1
ATOM 635 C C . ALA A 1 92 ? -11.756 -1.143 3.568 1.00 82.38 92 ALA A C 1
ATOM 637 O O . ALA A 1 92 ? -11.354 -1.379 2.429 1.00 82.38 92 ALA A O 1
ATOM 638 N N . ALA A 1 93 ? -11.109 -0.309 4.391 1.00 79.81 93 ALA A N 1
ATOM 639 C CA . ALA A 1 93 ? -9.882 0.394 4.013 1.00 79.81 93 ALA A CA 1
ATOM 640 C C . ALA A 1 93 ? -8.731 -0.577 3.684 1.00 79.81 93 ALA A C 1
ATOM 642 O O . ALA A 1 93 ? -8.058 -0.415 2.665 1.00 79.81 93 ALA A O 1
ATOM 643 N N . GLY A 1 94 ? -8.543 -1.622 4.498 1.00 80.19 94 GLY A N 1
ATOM 644 C CA . GLY A 1 94 ? -7.523 -2.646 4.257 1.00 80.19 94 GLY A CA 1
ATOM 645 C C . GLY A 1 94 ? -7.770 -3.454 2.980 1.00 80.19 94 GLY A C 1
ATOM 646 O O . GLY A 1 94 ? -6.845 -3.671 2.199 1.00 80.19 94 GLY A O 1
ATOM 647 N N . VAL A 1 95 ? -9.020 -3.849 2.716 1.00 84.75 95 VAL A N 1
ATOM 648 C CA . VAL A 1 95 ? -9.378 -4.586 1.491 1.00 84.75 95 VAL A CA 1
ATOM 649 C C . VAL A 1 95 ? -9.106 -3.742 0.247 1.00 84.75 95 VAL A C 1
ATOM 651 O O . VAL A 1 95 ? -8.479 -4.227 -0.693 1.00 84.75 95 VAL A O 1
ATOM 654 N N . MET A 1 96 ? -9.506 -2.467 0.254 1.00 81.31 96 MET A N 1
ATOM 655 C CA . MET A 1 96 ? -9.243 -1.559 -0.867 1.00 81.31 96 MET A CA 1
ATOM 656 C C . MET A 1 96 ? -7.742 -1.356 -1.101 1.00 81.31 96 MET A C 1
ATOM 658 O O . MET A 1 96 ? -7.307 -1.296 -2.251 1.00 81.31 96 MET A O 1
ATOM 662 N N . PHE A 1 97 ? -6.939 -1.325 -0.033 1.00 80.94 97 PHE A N 1
ATOM 663 C CA . PHE A 1 97 ? -5.482 -1.243 -0.128 1.00 80.94 97 PHE A CA 1
ATOM 664 C C . PHE A 1 97 ? -4.868 -2.488 -0.783 1.00 80.94 97 PHE A C 1
ATOM 666 O O . PHE A 1 97 ? -4.039 -2.364 -1.684 1.00 80.94 97 PHE A O 1
ATOM 673 N N . ILE A 1 98 ? -5.297 -3.688 -0.376 1.00 83.75 98 ILE A N 1
ATOM 674 C CA . ILE A 1 98 ? -4.807 -4.945 -0.960 1.00 83.75 98 ILE A CA 1
ATOM 675 C C . ILE A 1 98 ? -5.176 -5.022 -2.444 1.00 83.75 98 ILE A C 1
ATOM 677 O O . ILE A 1 98 ? -4.314 -5.324 -3.266 1.00 83.75 98 ILE A O 1
ATOM 681 N N . VAL A 1 99 ? -6.423 -4.701 -2.802 1.00 85.69 99 VAL A N 1
ATOM 682 C CA . VAL A 1 99 ? -6.874 -4.695 -4.202 1.00 85.69 99 VAL A CA 1
ATOM 683 C C . VAL A 1 99 ? -6.043 -3.710 -5.029 1.00 85.69 99 VAL A C 1
ATOM 685 O O . VAL A 1 99 ? -5.464 -4.107 -6.038 1.00 85.69 99 VAL A O 1
ATOM 688 N N . ALA A 1 100 ? -5.889 -2.461 -4.577 1.00 81.94 100 ALA A N 1
ATOM 689 C CA . ALA A 1 100 ? -5.065 -1.467 -5.268 1.00 81.94 100 ALA A CA 1
ATOM 690 C C . ALA A 1 100 ? -3.601 -1.926 -5.432 1.00 81.94 100 ALA A C 1
ATOM 692 O O . ALA A 1 100 ? -3.023 -1.780 -6.510 1.00 81.94 100 ALA A O 1
ATOM 693 N N . GLY A 1 101 ? -3.015 -2.534 -4.395 1.00 81.12 101 GLY A N 1
ATOM 694 C CA . GLY A 1 101 ? -1.662 -3.090 -4.435 1.00 81.12 101 GLY A CA 1
ATOM 695 C C . GLY A 1 101 ? -1.506 -4.227 -5.450 1.00 81.12 101 GLY A C 1
ATOM 696 O O . GLY A 1 101 ? -0.541 -4.238 -6.214 1.00 81.12 101 GLY A O 1
ATOM 697 N N . VAL A 1 102 ? -2.469 -5.150 -5.518 1.00 82.94 102 VAL A N 1
ATOM 698 C CA . VAL A 1 102 ? -2.457 -6.263 -6.483 1.00 82.94 102 VAL A CA 1
ATOM 699 C C . VAL A 1 102 ? -2.566 -5.753 -7.922 1.00 82.94 102 VAL A C 1
ATOM 701 O O . VAL A 1 102 ? -1.786 -6.185 -8.770 1.00 82.94 102 VAL A O 1
ATOM 704 N N . LEU A 1 103 ? -3.456 -4.793 -8.207 1.00 80.00 103 LEU A N 1
ATOM 705 C CA . LEU A 1 103 ? -3.533 -4.185 -9.542 1.00 80.00 103 LEU A CA 1
ATOM 706 C C . LEU A 1 103 ? -2.215 -3.492 -9.933 1.00 80.00 103 LEU A C 1
ATOM 708 O O . LEU A 1 103 ? -1.757 -3.649 -11.065 1.00 80.00 103 LEU A O 1
ATOM 712 N N . CYS A 1 104 ? -1.560 -2.790 -9.000 1.00 75.31 104 CYS A N 1
ATOM 713 C CA . CYS A 1 104 ? -0.236 -2.198 -9.229 1.00 75.31 104 CYS A CA 1
ATOM 714 C C . CYS A 1 104 ? 0.828 -3.251 -9.582 1.00 75.31 104 CYS A C 1
ATOM 716 O O . CYS A 1 104 ? 1.640 -3.030 -10.486 1.00 75.31 104 CYS A O 1
ATOM 718 N N . LEU A 1 105 ? 0.826 -4.402 -8.901 1.00 75.88 105 LEU A N 1
ATOM 719 C CA . LEU A 1 105 ? 1.756 -5.497 -9.192 1.00 75.88 105 LEU A CA 1
ATOM 720 C C . LEU A 1 105 ? 1.510 -6.103 -10.577 1.00 75.88 105 LEU A C 1
ATOM 722 O O . LEU A 1 105 ? 2.473 -6.348 -11.300 1.00 75.88 105 LEU A O 1
ATOM 726 N N . ILE A 1 106 ? 0.248 -6.283 -10.974 1.00 79.12 106 ILE A N 1
ATOM 727 C CA . ILE A 1 106 ? -0.119 -6.786 -12.307 1.00 79.12 106 ILE A CA 1
ATOM 728 C C . ILE A 1 106 ? 0.358 -5.822 -13.404 1.00 79.12 106 ILE A C 1
ATOM 730 O O . ILE A 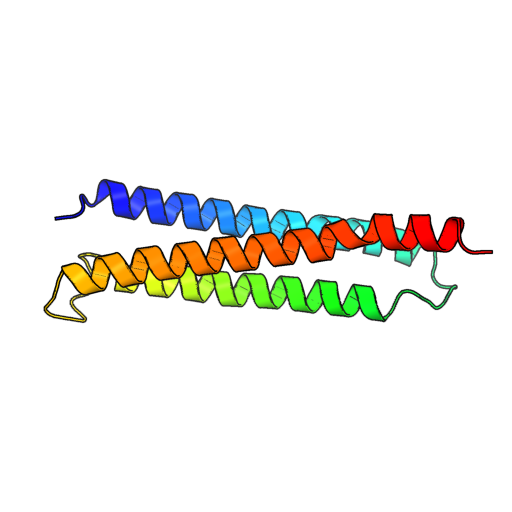1 106 ? 0.978 -6.264 -14.371 1.00 79.12 106 ILE A O 1
ATOM 734 N N . LEU A 1 107 ? 0.151 -4.507 -13.239 1.00 71.81 107 LEU A N 1
ATOM 735 C CA . LEU A 1 107 ? 0.640 -3.494 -14.188 1.00 71.81 107 LEU A CA 1
ATOM 736 C C . LEU A 1 107 ? 2.171 -3.529 -14.336 1.00 71.81 107 LEU A C 1
ATOM 738 O O . LEU A 1 107 ? 2.692 -3.385 -15.440 1.00 71.81 107 LEU A O 1
ATOM 742 N N . SER A 1 108 ? 2.895 -3.743 -13.236 1.00 68.44 108 SER A N 1
ATOM 743 C CA . SER A 1 108 ? 4.359 -3.861 -13.251 1.00 68.44 108 SER A CA 1
ATOM 744 C C . SER A 1 108 ? 4.833 -5.170 -13.903 1.00 68.44 108 SER A C 1
ATOM 746 O O . SER A 1 108 ? 5.755 -5.168 -14.721 1.00 68.44 108 SER A O 1
ATOM 748 N N . ALA A 1 109 ? 4.168 -6.290 -13.598 1.00 70.12 109 ALA A N 1
ATOM 749 C CA . ALA A 1 109 ? 4.481 -7.620 -14.123 1.00 70.12 109 ALA A CA 1
ATOM 750 C C . ALA A 1 109 ? 4.060 -7.822 -15.590 1.00 70.12 109 ALA A C 1
ATOM 752 O O . ALA A 1 109 ? 4.513 -8.764 -16.237 1.00 70.12 109 ALA A O 1
ATOM 753 N N . GLY A 1 110 ? 3.240 -6.927 -16.148 1.00 62.50 110 GLY A N 1
ATOM 754 C CA . GLY A 1 110 ? 2.875 -6.937 -17.562 1.00 62.50 110 GLY A CA 1
ATOM 755 C C . GLY A 1 110 ? 4.036 -6.595 -18.512 1.00 62.50 110 GLY A C 1
ATOM 756 O O . GLY A 1 110 ? 4.009 -6.948 -19.682 1.00 62.50 110 GLY A O 1
ATOM 757 N N . ARG A 1 111 ? 5.106 -5.965 -18.032 1.00 62.03 111 ARG A N 1
ATOM 758 C CA . ARG A 1 111 ? 6.238 -5.531 -18.871 1.00 62.03 111 ARG A CA 1
ATOM 759 C C . ARG A 1 111 ? 6.934 -6.672 -19.650 1.00 62.03 111 ARG A C 1
ATOM 761 O O . ARG A 1 111 ? 7.178 -6.498 -20.838 1.00 62.03 111 ARG A O 1
ATOM 768 N N . PRO A 1 112 ? 7.251 -7.839 -19.057 1.00 58.84 112 PRO A N 1
ATOM 769 C CA . PRO A 1 112 ? 7.890 -8.929 -19.795 1.00 58.84 112 PRO A CA 1
ATOM 770 C C . PRO A 1 112 ? 6.992 -9.591 -20.850 1.00 58.84 112 PRO A C 1
ATOM 772 O O . PRO A 1 112 ? 7.513 -9.981 -21.891 1.00 58.84 112 PRO A O 1
ATOM 775 N N . HIS A 1 113 ? 5.671 -9.709 -20.637 1.00 64.44 113 HIS A N 1
ATOM 776 C CA . HIS A 1 113 ? 4.817 -10.429 -21.599 1.00 64.44 113 HIS A CA 1
ATOM 777 C C . HIS A 1 113 ? 4.677 -9.676 -22.928 1.00 64.44 113 HIS A C 1
ATOM 779 O O . HIS A 1 113 ? 4.775 -10.294 -23.985 1.00 64.44 113 HIS A O 1
ATOM 785 N N . THR A 1 114 ? 4.540 -8.347 -22.891 1.00 62.06 114 THR A N 1
ATOM 786 C CA . THR A 1 114 ? 4.470 -7.528 -24.110 1.00 62.06 114 THR A CA 1
ATOM 787 C C . THR A 1 114 ? 5.808 -7.476 -24.839 1.00 62.06 114 THR A C 1
ATOM 789 O O . THR A 1 114 ? 5.825 -7.431 -26.066 1.00 62.06 114 THR A O 1
ATOM 792 N N . ILE A 1 115 ? 6.938 -7.527 -24.124 1.00 64.75 115 ILE A N 1
ATOM 793 C CA . ILE A 1 115 ? 8.265 -7.615 -24.747 1.00 64.75 115 ILE A CA 1
ATOM 794 C C . ILE A 1 115 ? 8.424 -8.961 -25.460 1.00 64.75 115 ILE A C 1
ATOM 796 O O . ILE A 1 115 ? 8.803 -8.979 -26.625 1.00 64.75 115 ILE A O 1
ATOM 800 N N . ILE A 1 116 ? 8.078 -10.079 -24.815 1.00 67.94 116 ILE A N 1
ATOM 801 C CA . ILE A 1 116 ? 8.191 -11.414 -25.428 1.00 67.94 116 ILE A CA 1
ATOM 802 C C . ILE A 1 116 ? 7.263 -11.543 -26.645 1.00 67.94 116 ILE A C 1
ATOM 804 O O . ILE A 1 116 ? 7.682 -12.070 -27.671 1.00 67.94 116 ILE A O 1
ATOM 808 N N . GLN A 1 117 ? 6.036 -11.018 -26.573 1.00 67.50 117 GLN A N 1
ATOM 809 C CA . GLN A 1 117 ? 5.125 -11.018 -27.722 1.00 67.50 117 GLN A CA 1
ATOM 810 C C . GLN A 1 117 ? 5.613 -10.120 -28.865 1.00 67.50 117 GLN A C 1
ATOM 812 O O . GLN A 1 117 ? 5.468 -10.508 -30.016 1.00 67.50 117 GLN A O 1
ATOM 817 N N . ASN A 1 118 ? 6.244 -8.976 -28.577 1.00 67.31 118 ASN A N 1
ATOM 818 C CA . ASN A 1 118 ? 6.869 -8.143 -29.614 1.00 67.31 118 ASN A CA 1
ATOM 819 C C . ASN A 1 118 ? 8.113 -8.794 -30.232 1.00 67.31 118 ASN A C 1
ATOM 821 O O . ASN A 1 118 ? 8.413 -8.539 -31.389 1.00 67.31 118 ASN A O 1
ATOM 825 N N . PHE A 1 119 ? 8.824 -9.649 -29.493 1.00 72.19 119 PHE A N 1
ATOM 826 C CA . PHE A 1 119 ? 9.921 -10.446 -30.052 1.00 72.19 119 PHE A CA 1
ATOM 827 C C . PHE A 1 119 ? 9.436 -11.595 -30.947 1.00 72.19 119 PHE A C 1
ATOM 829 O O . PHE A 1 119 ? 10.206 -12.074 -31.774 1.00 72.19 119 PHE A O 1
ATOM 836 N N . TYR A 1 120 ? 8.195 -12.055 -30.771 1.00 75.69 120 TYR A N 1
ATOM 837 C CA . TYR A 1 120 ? 7.632 -13.195 -31.504 1.00 75.69 120 TYR A CA 1
ATOM 838 C C . TYR A 1 120 ? 6.598 -12.804 -32.572 1.00 75.69 120 TYR A C 1
ATOM 840 O O . TYR A 1 120 ? 6.121 -13.673 -33.300 1.00 75.69 120 TYR A O 1
ATOM 848 N N . ASN A 1 121 ? 6.235 -11.523 -32.665 1.00 60.31 121 ASN A N 1
ATOM 849 C CA . ASN A 1 121 ? 5.380 -10.995 -33.721 1.00 60.31 121 ASN A CA 1
ATOM 850 C C . ASN A 1 121 ? 6.284 -10.467 -34.853 1.00 60.31 121 ASN A C 1
ATOM 852 O O . ASN A 1 121 ? 7.008 -9.502 -34.602 1.00 60.31 121 ASN A O 1
ATOM 856 N N . PRO A 1 122 ? 6.313 -11.123 -36.030 1.00 63.88 122 PRO A N 1
ATOM 857 C CA . PRO A 1 122 ? 7.187 -10.744 -37.141 1.00 63.88 122 PRO A CA 1
ATOM 858 C C . PRO A 1 122 ? 6.866 -9.360 -37.718 1.00 63.88 122 PRO A C 1
ATOM 860 O O . PRO A 1 122 ? 5.699 -8.914 -37.607 1.00 63.88 122 PRO A O 1
#

pLDDT: mean 70.78, std 11.56, range [38.41, 88.56]

Secondary structure (DSSP, 8-state):
---HHHHHHHHHHHHHHHHHHHHHHHHHHHHHHHHHTT-TT----HHHHHHHHHHHHHHHHHHHHHHHHHHHTSTT----S-HHHHHHHHHHHHHHHHHHHHHHHHHHHHHHHHHHHHHH--

Sequence (122 aa):
MVSAGIQILGAALGILGWIGAIIVCAIPIARARCSVRCNDSMLALSSDMQAARALIILSIVVGVLAILLSVAGGQCTNCGEDPASKTKVGIAAGVMFIVAGVLCLILSAGRPHTIIQNFYNP

Foldseek 3Di:
DPPPVVLVVLLVVLVVVLVVLLVVLVVVVVVVVVVCVVVVDDDDCPPVVVVSVVSNVVSVVLSVVLNVLSVCLDPPHPPDPDNVVSVVSNVVSVVVNVVSSVVSVVSVVVVVVVVVVVVVDD